Protein AF-A0A351MDE4-F1 (afdb_monomer_lite)

Structure (mmCIF, N/CA/C/O backbone):
data_AF-A0A351MDE4-F1
#
_entry.id   AF-A0A351MDE4-F1
#
loop_
_atom_site.group_PDB
_atom_site.id
_atom_site.type_symbol
_atom_site.label_atom_id
_atom_site.label_alt_id
_atom_site.label_comp_id
_atom_site.label_asym_id
_atom_site.label_entity_id
_atom_site.label_seq_id
_atom_site.pdbx_PDB_ins_code
_atom_site.Cartn_x
_atom_site.Cartn_y
_atom_site.Cartn_z
_atom_site.occupancy
_atom_site.B_iso_or_equiv
_atom_site.auth_seq_id
_atom_site.auth_comp_id
_atom_site.auth_asym_id
_atom_site.auth_atom_id
_atom_site.pdbx_PDB_model_num
ATOM 1 N N . MET A 1 1 ? -1.959 10.479 -7.495 1.00 52.12 1 MET A N 1
ATOM 2 C CA . MET A 1 1 ? -1.881 9.704 -8.764 1.00 52.12 1 MET A CA 1
ATOM 3 C C . MET A 1 1 ? -1.971 8.234 -8.405 1.00 52.12 1 MET A C 1
ATOM 5 O O . MET A 1 1 ? -1.334 7.830 -7.441 1.00 52.12 1 MET A O 1
ATOM 9 N N . ASN A 1 2 ? -2.759 7.448 -9.139 1.00 72.06 2 ASN A N 1
ATOM 10 C CA . ASN A 1 2 ? -2.973 6.045 -8.783 1.00 72.06 2 ASN A CA 1
ATOM 11 C C . ASN A 1 2 ? -1.730 5.208 -9.089 1.00 72.06 2 ASN A C 1
ATOM 13 O O . ASN A 1 2 ? -1.127 5.341 -10.157 1.00 72.06 2 ASN A O 1
ATOM 17 N N . LEU A 1 3 ? -1.358 4.344 -8.146 1.00 87.38 3 LEU A N 1
ATOM 18 C CA . LEU A 1 3 ? -0.295 3.369 -8.351 1.00 87.38 3 LEU A CA 1
ATOM 19 C C . LEU A 1 3 ? -0.673 2.424 -9.495 1.00 87.38 3 LEU A C 1
ATOM 21 O O . LEU A 1 3 ? -1.830 2.052 -9.661 1.00 87.38 3 LEU A O 1
ATOM 25 N N . SER A 1 4 ? 0.314 2.031 -10.299 1.00 89.56 4 SER A N 1
ATOM 26 C CA . SER A 1 4 ? 0.080 1.077 -11.384 1.00 89.56 4 SER A CA 1
ATOM 27 C C . SER A 1 4 ? -0.356 -0.292 -10.833 1.00 89.56 4 SER A C 1
ATOM 29 O O . SER A 1 4 ? 0.248 -0.760 -9.862 1.00 89.56 4 SER A O 1
ATOM 31 N N . PRO A 1 5 ? -1.292 -1.005 -11.496 1.00 91.31 5 PRO A N 1
ATOM 32 C CA . PRO A 1 5 ? -1.619 -2.394 -11.171 1.00 91.31 5 PRO A CA 1
ATOM 33 C C . PRO A 1 5 ? -0.411 -3.344 -11.169 1.00 91.31 5 PRO A C 1
ATOM 35 O O . PRO A 1 5 ? -0.471 -4.390 -10.529 1.00 91.31 5 PRO A O 1
ATOM 38 N N . CYS A 1 6 ? 0.708 -2.980 -11.813 1.00 91.50 6 CYS A N 1
ATOM 39 C CA . CYS A 1 6 ? 1.954 -3.756 -11.775 1.00 91.50 6 CYS A CA 1
ATOM 40 C C . CYS A 1 6 ? 2.483 -3.999 -10.350 1.00 91.50 6 CYS A C 1
ATOM 42 O O . CYS A 1 6 ? 3.202 -4.973 -10.132 1.00 91.50 6 CYS A O 1
ATOM 44 N N . TRP A 1 7 ? 2.124 -3.151 -9.376 1.00 92.56 7 TRP A N 1
ATOM 45 C CA . TRP A 1 7 ? 2.454 -3.376 -7.966 1.00 92.56 7 TRP A CA 1
ATOM 46 C C . TRP A 1 7 ? 1.914 -4.708 -7.439 1.00 92.56 7 TRP A C 1
ATOM 48 O O . TRP A 1 7 ? 2.586 -5.340 -6.630 1.00 92.56 7 TRP A O 1
ATOM 58 N N . VAL A 1 8 ? 0.767 -5.179 -7.941 1.00 94.12 8 VAL A N 1
ATOM 59 C CA . VAL A 1 8 ? 0.189 -6.471 -7.544 1.00 94.12 8 VAL A CA 1
ATOM 60 C C . VAL A 1 8 ? 1.162 -7.607 -7.846 1.00 94.12 8 VAL A C 1
ATOM 62 O O . VAL A 1 8 ? 1.502 -8.375 -6.954 1.00 94.12 8 VAL A O 1
ATOM 65 N N . SER A 1 9 ? 1.687 -7.675 -9.073 1.00 93.31 9 SER A N 1
ATOM 66 C CA . SER A 1 9 ? 2.634 -8.725 -9.463 1.00 93.31 9 SER A CA 1
ATOM 67 C C . SER A 1 9 ? 3.931 -8.676 -8.655 1.00 93.31 9 SER A C 1
ATOM 69 O O . SER A 1 9 ? 4.473 -9.722 -8.310 1.00 93.31 9 SER A O 1
ATOM 71 N N . VAL A 1 10 ? 4.418 -7.475 -8.326 1.00 93.19 10 VAL A N 1
ATOM 72 C CA . VAL A 1 10 ? 5.623 -7.300 -7.502 1.00 93.19 10 VAL A CA 1
ATOM 73 C C . VAL A 1 10 ? 5.405 -7.797 -6.073 1.00 93.19 10 VAL A C 1
ATOM 75 O O . VAL A 1 10 ? 6.238 -8.536 -5.554 1.00 93.19 10 VAL A O 1
ATOM 78 N N . LEU A 1 11 ? 4.285 -7.427 -5.449 1.00 94.06 11 LEU A N 1
ATOM 79 C CA . LEU A 1 11 ? 3.962 -7.833 -4.080 1.00 94.06 11 LEU A CA 1
ATOM 80 C C . LEU A 1 11 ? 3.684 -9.338 -3.991 1.00 94.06 11 LEU A C 1
ATOM 82 O O . LEU A 1 11 ? 4.270 -10.016 -3.147 1.00 94.06 11 LEU A O 1
ATOM 86 N N . MET A 1 12 ? 2.901 -9.884 -4.925 1.00 94.62 12 MET A N 1
ATOM 87 C CA . MET A 1 12 ? 2.643 -11.325 -5.000 1.00 94.62 12 MET A CA 1
ATOM 88 C C . MET A 1 12 ? 3.930 -12.123 -5.228 1.00 94.62 12 MET A C 1
ATOM 90 O O . MET A 1 12 ? 4.138 -13.149 -4.584 1.00 94.62 12 MET A O 1
ATOM 94 N N . GLY A 1 13 ? 4.833 -11.635 -6.087 1.00 94.06 13 GLY A N 1
ATOM 95 C CA . GLY A 1 13 ? 6.152 -12.241 -6.291 1.00 94.06 13 GLY A CA 1
ATOM 96 C C . GLY A 1 13 ? 7.032 -12.243 -5.034 1.00 94.06 13 GLY A C 1
ATOM 97 O O . GLY A 1 13 ? 7.915 -13.087 -4.910 1.00 94.06 13 GLY A O 1
ATOM 98 N N . ALA A 1 14 ? 6.767 -11.344 -4.082 1.00 92.69 14 ALA A N 1
ATOM 99 C CA . ALA A 1 14 ? 7.427 -11.283 -2.779 1.00 92.69 14 ALA A CA 1
ATOM 100 C C . ALA A 1 14 ? 6.709 -12.090 -1.676 1.00 92.69 14 ALA A C 1
ATOM 102 O O . ALA A 1 14 ? 7.147 -12.051 -0.521 1.00 92.69 14 ALA A O 1
ATOM 103 N N . GLY A 1 15 ? 5.635 -12.812 -2.021 1.00 94.69 15 GLY A N 1
ATOM 104 C CA . GLY A 1 15 ? 4.819 -13.603 -1.096 1.00 94.69 15 GLY A CA 1
ATOM 105 C C . GLY A 1 15 ? 3.768 -12.799 -0.324 1.00 94.69 15 GLY A C 1
ATOM 106 O O . GLY A 1 15 ? 3.242 -13.301 0.663 1.00 94.69 15 GLY A O 1
ATOM 107 N N . ILE A 1 16 ? 3.477 -11.565 -0.742 1.00 94.06 16 ILE A N 1
ATOM 108 C CA . ILE A 1 16 ? 2.481 -10.689 -0.113 1.00 94.06 16 ILE A CA 1
ATOM 109 C C . ILE A 1 16 ? 1.199 -10.732 -0.947 1.00 94.06 16 ILE A C 1
ATOM 111 O O . ILE A 1 16 ? 1.220 -10.425 -2.141 1.00 94.06 16 ILE A O 1
ATOM 115 N N . GLU A 1 17 ? 0.077 -11.096 -0.326 1.00 95.12 17 GLU A N 1
ATOM 116 C CA . GLU A 1 17 ? -1.231 -11.012 -0.977 1.00 95.12 17 GLU A CA 1
ATOM 117 C C . GLU A 1 17 ? -1.561 -9.549 -1.297 1.00 95.12 17 GLU A C 1
ATOM 119 O O . GLU A 1 17 ? -1.455 -8.670 -0.442 1.00 95.12 17 GLU A O 1
ATOM 124 N N . ALA A 1 18 ? -1.941 -9.276 -2.545 1.00 95.38 18 ALA A N 1
ATOM 125 C CA . ALA A 1 18 ? -2.220 -7.924 -2.996 1.00 95.38 18 ALA A CA 1
ATOM 126 C C . ALA A 1 18 ? -3.300 -7.903 -4.076 1.00 95.38 18 ALA A C 1
ATOM 128 O O . ALA A 1 18 ? -3.365 -8.774 -4.942 1.00 95.38 18 ALA A O 1
ATOM 129 N N . ALA A 1 19 ? -4.096 -6.838 -4.065 1.00 95.56 19 ALA A N 1
ATOM 130 C CA . ALA A 1 19 ? -5.054 -6.520 -5.109 1.00 95.56 19 ALA A CA 1
ATOM 131 C C . ALA A 1 19 ? -5.036 -5.012 -5.386 1.00 95.56 19 ALA A C 1
ATOM 133 O O . ALA A 1 19 ? -4.779 -4.199 -4.499 1.00 95.56 19 ALA A O 1
ATOM 134 N N . HIS A 1 20 ? -5.295 -4.630 -6.636 1.00 95.25 20 HIS A N 1
ATOM 135 C CA . HIS A 1 20 ? -5.414 -3.226 -7.015 1.00 95.25 20 HIS A CA 1
ATOM 136 C C . HIS A 1 20 ? -6.872 -2.783 -6.866 1.00 95.25 20 HIS A C 1
ATOM 138 O O . HIS A 1 20 ? -7.774 -3.508 -7.278 1.00 95.25 20 HIS A O 1
ATOM 144 N N . TRP A 1 21 ? -7.130 -1.576 -6.352 1.00 94.88 21 TRP A N 1
ATOM 145 C CA . TRP A 1 21 ? -8.501 -1.125 -6.063 1.00 94.88 21 TRP A CA 1
ATOM 146 C C . TRP A 1 21 ? -9.468 -1.265 -7.249 1.00 94.88 21 TRP A C 1
ATOM 148 O O . TRP A 1 21 ? -10.626 -1.637 -7.074 1.00 94.88 21 TRP A O 1
ATOM 158 N N . SER A 1 22 ? -8.985 -1.053 -8.477 1.00 92.31 22 SER A N 1
ATOM 159 C CA . SER A 1 22 ? -9.807 -1.191 -9.687 1.00 92.31 22 SER A CA 1
ATOM 160 C C . SER A 1 22 ? -10.405 -2.587 -9.910 1.00 92.31 22 SER A C 1
ATOM 162 O O . SER A 1 22 ? -11.241 -2.722 -10.799 1.00 92.31 22 SER A O 1
ATOM 164 N N . THR A 1 23 ? -9.935 -3.621 -9.204 1.00 94.00 23 THR A N 1
ATOM 165 C CA . THR A 1 23 ? -10.491 -4.984 -9.252 1.00 94.00 23 THR A CA 1
ATOM 166 C C . THR A 1 23 ? -11.399 -5.300 -8.064 1.00 94.00 23 THR A C 1
ATOM 168 O O . THR A 1 23 ? -12.056 -6.334 -8.078 1.00 94.00 23 THR A O 1
ATOM 171 N N . LEU A 1 24 ? -11.424 -4.441 -7.042 1.00 94.38 24 LEU A N 1
ATOM 172 C CA . LEU A 1 24 ? -12.169 -4.639 -5.795 1.00 94.38 24 LEU A CA 1
ATOM 173 C C . LEU A 1 24 ? -13.421 -3.758 -5.721 1.00 94.38 24 LEU A C 1
ATOM 175 O O . LEU A 1 24 ? -14.427 -4.166 -5.149 1.00 94.38 24 LEU A O 1
ATOM 179 N N . GLY A 1 25 ? -13.368 -2.556 -6.299 1.00 92.25 25 GLY A N 1
ATOM 180 C CA . GLY A 1 25 ? -14.429 -1.567 -6.159 1.00 92.25 25 GLY A CA 1
ATOM 181 C C . GLY A 1 25 ? -14.509 -0.560 -7.302 1.00 92.25 25 GLY A C 1
ATOM 182 O O . GLY A 1 25 ? -13.846 -0.668 -8.338 1.00 92.25 25 GLY A O 1
ATOM 183 N N . ALA A 1 26 ? -15.373 0.436 -7.114 1.00 92.81 26 ALA A N 1
ATOM 184 C CA . ALA A 1 26 ? -15.622 1.467 -8.108 1.00 92.81 26 A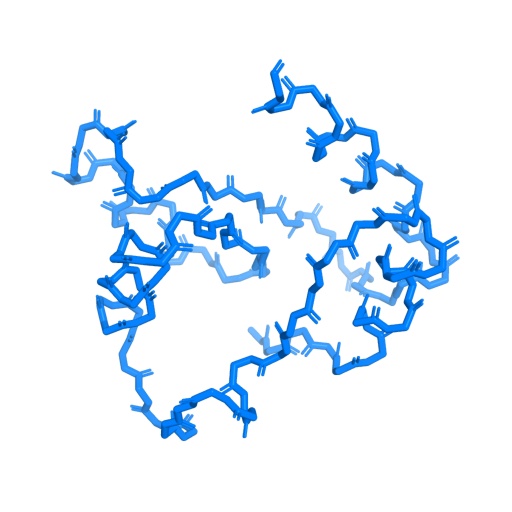LA A CA 1
ATOM 185 C C . ALA A 1 26 ? -14.385 2.358 -8.311 1.00 92.81 26 ALA A C 1
ATOM 187 O O . ALA A 1 26 ? -13.723 2.764 -7.357 1.00 92.81 26 ALA A O 1
ATOM 188 N N . ARG A 1 27 ? -14.085 2.717 -9.566 1.00 88.50 27 ARG A N 1
ATOM 189 C CA . ARG A 1 27 ? -12.924 3.566 -9.911 1.00 88.50 27 ARG A CA 1
ATOM 190 C C . ARG A 1 27 ? -12.982 4.970 -9.302 1.00 88.50 27 ARG A C 1
ATOM 192 O O . ARG A 1 27 ? -11.950 5.620 -9.210 1.00 88.50 27 ARG A O 1
ATOM 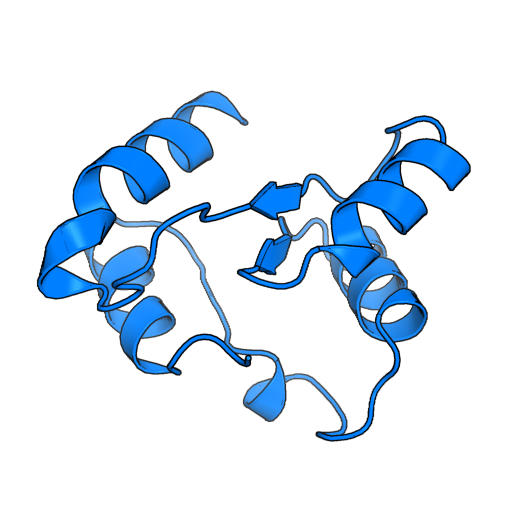199 N N . ASN A 1 28 ? -14.180 5.428 -8.957 1.00 89.75 28 ASN A N 1
ATOM 200 C CA . ASN A 1 28 ? -14.467 6.721 -8.345 1.00 89.75 28 ASN A CA 1
ATOM 201 C C . ASN A 1 28 ? -14.758 6.612 -6.841 1.00 89.75 28 ASN A C 1
ATOM 203 O O . ASN A 1 28 ? -15.345 7.539 -6.288 1.00 89.75 28 ASN A O 1
ATOM 207 N N . ALA A 1 29 ? -14.412 5.488 -6.205 1.00 90.69 29 ALA A N 1
ATOM 208 C CA . ALA A 1 29 ? -14.523 5.372 -4.761 1.00 90.69 29 ALA A CA 1
ATOM 209 C C . ALA A 1 29 ? -13.679 6.455 -4.084 1.00 90.69 29 ALA A C 1
ATOM 211 O O . ALA A 1 29 ? -12.555 6.744 -4.496 1.00 90.69 29 ALA A O 1
ATOM 212 N N . THR A 1 30 ? -14.246 7.038 -3.043 1.00 90.00 30 THR A N 1
ATOM 213 C CA . THR A 1 30 ? -13.577 7.970 -2.149 1.00 90.00 30 THR A CA 1
ATOM 214 C C . THR A 1 30 ? -12.526 7.248 -1.312 1.00 90.00 30 THR A C 1
ATOM 216 O O . THR A 1 30 ? -12.642 6.054 -1.020 1.00 90.00 30 THR A O 1
ATOM 219 N N . ASP A 1 31 ? -11.538 7.994 -0.830 1.00 88.06 31 ASP A N 1
ATOM 220 C CA . ASP A 1 31 ? -10.531 7.466 0.090 1.00 88.06 31 ASP A CA 1
ATOM 221 C C . ASP A 1 31 ? -11.170 6.818 1.329 1.00 88.06 31 ASP A C 1
ATOM 223 O O . ASP A 1 31 ? -10.723 5.774 1.795 1.00 88.06 31 ASP A O 1
ATOM 227 N N . GLY A 1 32 ? -12.277 7.380 1.831 1.00 88.12 32 GLY A N 1
ATOM 228 C CA . GLY A 1 32 ? -13.030 6.818 2.955 1.00 88.12 32 GLY A CA 1
ATOM 229 C C . GLY A 1 32 ? -13.660 5.451 2.658 1.00 88.12 32 GLY A C 1
ATOM 230 O O . GLY A 1 32 ? -13.680 4.579 3.532 1.00 88.12 32 GLY A O 1
ATOM 231 N N . GLU A 1 33 ? -14.137 5.225 1.433 1.00 91.44 33 GLU A N 1
ATOM 232 C CA . GLU A 1 33 ? -14.659 3.923 0.999 1.00 91.44 33 GLU A CA 1
ATOM 233 C C . GLU A 1 33 ? -13.538 2.888 0.887 1.00 91.44 33 GLU A C 1
ATOM 235 O O . GLU A 1 33 ? -13.693 1.766 1.373 1.00 91.44 33 GLU A O 1
ATOM 240 N N . ILE A 1 34 ? -12.385 3.280 0.335 1.00 92.19 34 ILE A N 1
ATOM 241 C CA . ILE A 1 34 ? -11.189 2.429 0.256 1.00 92.19 34 ILE A CA 1
ATOM 242 C C . ILE A 1 34 ? -10.719 2.044 1.662 1.00 92.19 34 ILE A C 1
ATOM 244 O O . ILE A 1 34 ? -10.496 0.866 1.940 1.00 92.19 34 ILE A O 1
ATOM 248 N N . MET A 1 35 ? -10.633 3.012 2.578 1.00 89.81 35 MET A N 1
ATOM 249 C CA . MET A 1 35 ? -10.241 2.782 3.973 1.00 89.81 35 MET A CA 1
ATOM 250 C C . MET A 1 35 ? -11.239 1.882 4.709 1.00 89.81 35 MET A C 1
ATOM 252 O O . MET A 1 35 ? -10.840 0.998 5.469 1.00 89.81 35 MET A O 1
ATOM 256 N N . THR A 1 36 ? -12.540 2.066 4.467 1.00 91.19 36 THR A N 1
ATOM 257 C CA . THR A 1 36 ? -13.591 1.221 5.052 1.00 91.19 36 THR A CA 1
ATOM 258 C C . THR A 1 36 ? -13.487 -0.216 4.556 1.00 91.19 36 THR A C 1
ATOM 260 O O . THR A 1 36 ? -13.545 -1.138 5.371 1.00 91.19 36 THR A O 1
ATOM 263 N N . PHE A 1 37 ? -13.293 -0.411 3.249 1.00 93.56 37 PHE A N 1
ATOM 264 C CA . PHE A 1 37 ? -13.085 -1.731 2.665 1.00 93.56 37 PHE A CA 1
ATOM 265 C C . PHE A 1 37 ? -11.825 -2.391 3.227 1.00 93.56 37 PHE A C 1
ATOM 267 O O . PHE A 1 37 ? -11.885 -3.530 3.684 1.00 93.56 37 PHE A O 1
ATOM 274 N N . ALA A 1 38 ? -10.699 -1.675 3.235 1.00 93.19 38 ALA A N 1
ATOM 275 C CA . ALA A 1 38 ? -9.435 -2.215 3.714 1.00 93.19 38 ALA A CA 1
ATOM 276 C C . ALA A 1 38 ? -9.526 -2.629 5.186 1.00 93.19 38 ALA A C 1
ATOM 278 O O . ALA A 1 38 ? -9.121 -3.729 5.533 1.00 93.19 38 ALA A O 1
ATOM 279 N N . ARG A 1 39 ? -10.169 -1.821 6.037 1.00 91.50 39 ARG A N 1
ATOM 280 C CA . ARG A 1 39 ? -10.424 -2.183 7.438 1.00 91.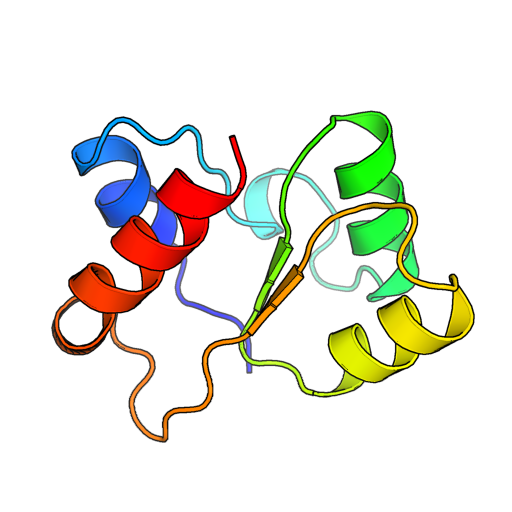50 39 ARG A CA 1
ATOM 281 C C . ARG A 1 39 ? -11.297 -3.427 7.585 1.00 91.50 39 ARG A C 1
ATOM 283 O O . ARG A 1 39 ? -11.010 -4.263 8.431 1.00 91.50 39 ARG A O 1
ATOM 290 N N . ALA A 1 40 ? -12.379 -3.531 6.815 1.00 93.25 40 ALA A N 1
ATOM 291 C CA . ALA A 1 40 ? -13.312 -4.654 6.915 1.00 93.25 40 ALA A CA 1
ATOM 292 C C . ALA A 1 40 ? -12.699 -5.992 6.470 1.00 93.25 40 ALA A C 1
ATOM 294 O O . ALA A 1 40 ? -13.179 -7.040 6.887 1.00 93.25 40 ALA A O 1
ATOM 295 N N . ASN A 1 41 ? -11.657 -5.942 5.637 1.00 94.31 41 ASN A N 1
ATOM 296 C CA . ASN A 1 41 ? -10.979 -7.107 5.068 1.00 94.31 41 ASN A CA 1
ATOM 297 C C . ASN A 1 41 ? -9.523 -7.237 5.551 1.00 94.31 41 ASN A C 1
ATOM 299 O O . ASN A 1 41 ? -8.751 -7.972 4.949 1.00 94.31 41 ASN A O 1
ATOM 303 N N . GLU A 1 42 ? -9.140 -6.496 6.596 1.00 91.31 42 GLU A N 1
ATOM 304 C CA . GLU A 1 42 ? -7.803 -6.543 7.208 1.00 91.31 42 GLU A CA 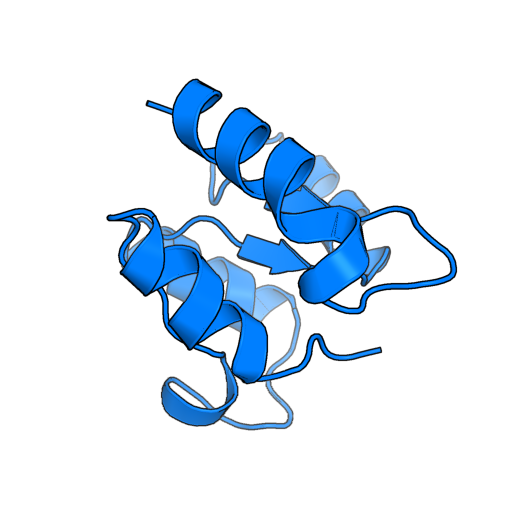1
ATOM 305 C C . GLU A 1 42 ? -6.639 -6.250 6.233 1.00 91.31 42 GLU A C 1
ATOM 307 O O . GLU A 1 42 ? -5.510 -6.697 6.425 1.00 91.31 42 GLU A O 1
ATOM 312 N N . TYR A 1 43 ? -6.889 -5.440 5.200 1.00 93.25 43 TYR A N 1
ATOM 313 C CA . TYR A 1 43 ? -5.864 -4.993 4.257 1.00 93.25 43 TYR A CA 1
ATOM 314 C C . TYR A 1 43 ? -5.076 -3.782 4.768 1.00 93.25 43 TYR A C 1
ATOM 316 O O . TYR A 1 43 ? -5.593 -2.894 5.451 1.00 93.25 43 TYR A O 1
ATOM 324 N N . VAL A 1 44 ? -3.825 -3.700 4.313 1.00 92.00 44 VAL A N 1
ATOM 325 C CA . VAL A 1 44 ? -2.993 -2.492 4.348 1.00 92.00 44 VAL A CA 1
ATOM 326 C C . VAL A 1 44 ? -3.203 -1.700 3.057 1.00 92.00 44 VAL A C 1
ATOM 328 O O . VAL A 1 44 ? -3.201 -2.267 1.965 1.00 92.00 44 VAL A O 1
ATOM 331 N N . VAL A 1 45 ? -3.346 -0.379 3.157 1.00 92.62 45 VAL A N 1
ATOM 332 C CA . VAL A 1 45 ? -3.458 0.499 1.985 1.00 92.62 45 VAL A CA 1
ATOM 333 C C . VAL A 1 45 ? -2.073 0.987 1.563 1.00 92.62 45 VAL A C 1
ATOM 335 O O . VAL A 1 45 ? -1.434 1.753 2.280 1.00 92.62 45 VAL A O 1
ATOM 338 N N . LEU A 1 46 ? -1.619 0.586 0.375 1.00 92.00 46 LEU A N 1
ATOM 339 C CA . LEU A 1 46 ? -0.436 1.153 -0.278 1.00 92.00 46 LEU A CA 1
ATOM 340 C C . LEU A 1 46 ? -0.861 2.306 -1.199 1.00 92.00 46 LEU A C 1
ATOM 342 O O . LEU A 1 46 ? -1.664 2.101 -2.107 1.00 92.00 46 LEU A O 1
ATOM 346 N N . THR A 1 47 ? -0.319 3.508 -0.995 1.00 90.88 47 THR A N 1
ATOM 347 C CA . THR A 1 47 ? -0.727 4.700 -1.757 1.00 90.88 47 THR A CA 1
ATOM 348 C C . THR A 1 47 ? 0.426 5.667 -2.040 1.00 90.88 47 THR A C 1
ATOM 350 O O . THR A 1 47 ? 1.453 5.669 -1.364 1.00 90.88 47 THR A O 1
ATOM 353 N N . HIS A 1 48 ? 0.254 6.502 -3.066 1.00 88.19 48 HIS A N 1
ATOM 354 C CA . HIS A 1 48 ? 1.070 7.701 -3.320 1.00 88.19 48 HIS A CA 1
ATOM 355 C C . HIS A 1 48 ? 0.308 8.992 -2.979 1.00 88.19 48 HIS A C 1
ATOM 357 O O . HIS A 1 48 ? 0.881 10.077 -2.983 1.00 88.19 48 HIS A O 1
ATOM 363 N N . ASP A 1 49 ? -0.986 8.880 -2.679 1.00 86.06 49 ASP A N 1
ATOM 364 C CA . ASP A 1 49 ? -1.833 10.017 -2.354 1.00 86.06 49 ASP A CA 1
ATOM 365 C C . ASP A 1 49 ? -1.549 10.543 -0.938 1.00 86.06 49 ASP A C 1
ATOM 367 O O . ASP A 1 49 ? -1.330 9.772 0.006 1.00 86.06 49 ASP A O 1
ATOM 371 N N . LEU A 1 50 ? -1.520 11.868 -0.793 1.00 83.25 50 LEU A N 1
ATOM 372 C CA . LEU A 1 50 ? -1.277 12.538 0.481 1.00 83.25 50 LEU A CA 1
ATOM 373 C C . LEU A 1 50 ? -2.523 12.547 1.371 1.00 83.25 50 LEU A C 1
ATOM 375 O O . LEU A 1 50 ? -2.381 12.534 2.599 1.00 83.25 50 LEU A O 1
ATOM 379 N N . ASP A 1 51 ? -3.715 12.469 0.785 1.00 82.38 51 ASP A N 1
ATOM 380 C CA . ASP A 1 51 ? -4.976 12.641 1.508 1.00 82.38 51 ASP A CA 1
ATOM 381 C C . ASP A 1 51 ? -5.280 11.465 2.458 1.00 82.38 51 ASP A C 1
ATOM 383 O O . ASP A 1 51 ? -5.815 11.653 3.554 1.00 82.38 51 ASP A O 1
ATOM 387 N N . PHE A 1 52 ? -4.777 10.263 2.156 1.00 78.44 52 PHE A N 1
ATOM 388 C CA . PHE A 1 52 ? -4.895 9.089 3.034 1.00 78.44 52 PHE A CA 1
ATOM 389 C C . PHE A 1 52 ? -4.194 9.259 4.388 1.00 78.44 52 PHE A C 1
ATOM 391 O O . PHE A 1 52 ? -4.652 8.720 5.398 1.00 78.44 52 PHE A O 1
ATOM 398 N N . SER A 1 53 ? -3.096 10.018 4.437 1.00 70.25 53 SER A N 1
ATOM 399 C CA . SER A 1 53 ? -2.377 10.267 5.694 1.00 70.25 53 SER A CA 1
ATOM 400 C C . SER A 1 53 ? -3.170 11.185 6.633 1.00 70.25 53 SER A C 1
ATOM 402 O O . SER A 1 53 ? -3.184 10.971 7.848 1.00 70.25 53 SER A O 1
ATOM 404 N N . ALA A 1 54 ? -3.910 12.145 6.068 1.00 72.81 54 ALA A N 1
ATOM 405 C CA . ALA A 1 54 ? -4.823 13.005 6.813 1.00 72.81 54 ALA A CA 1
ATOM 406 C C . ALA A 1 54 ? -6.027 12.212 7.344 1.00 72.81 54 ALA A C 1
ATOM 408 O O . ALA A 1 54 ? -6.431 12.391 8.496 1.00 72.81 54 ALA A O 1
ATOM 409 N N . ILE A 1 55 ? -6.550 11.278 6.544 1.00 71.12 55 ILE A N 1
ATOM 410 C CA . ILE A 1 55 ? -7.636 10.383 6.962 1.00 71.12 55 ILE A CA 1
ATOM 411 C C . ILE A 1 55 ? -7.179 9.488 8.116 1.00 71.12 55 ILE A C 1
ATOM 413 O O . ILE A 1 55 ? -7.879 9.380 9.123 1.00 71.12 55 ILE A O 1
ATOM 417 N N . LEU A 1 56 ? -5.978 8.908 8.037 1.00 74.25 56 LEU A N 1
ATOM 418 C CA . LEU A 1 56 ? -5.444 8.081 9.119 1.00 74.25 56 LEU A CA 1
ATOM 419 C C . LEU A 1 56 ? -5.314 8.872 10.434 1.00 74.25 56 LEU A C 1
ATOM 421 O O . LEU A 1 56 ? -5.729 8.384 11.489 1.00 74.25 56 LEU A O 1
ATOM 425 N N . ALA A 1 57 ? -4.809 10.108 10.365 1.00 74.88 57 ALA A N 1
ATOM 426 C CA . ALA A 1 57 ? -4.689 10.996 11.521 1.00 74.88 57 ALA A CA 1
ATOM 427 C C . ALA A 1 57 ? -6.056 11.312 12.155 1.00 74.88 57 ALA A C 1
ATOM 429 O O . ALA A 1 57 ? -6.186 11.289 13.380 1.00 74.88 57 ALA A O 1
ATOM 430 N N . ALA A 1 58 ? -7.093 11.516 11.335 1.00 70.56 58 ALA A N 1
ATOM 431 C CA . ALA A 1 58 ? -8.462 11.716 11.810 1.00 70.56 58 ALA A CA 1
ATOM 432 C C . ALA A 1 58 ? -9.044 10.466 12.500 1.00 70.56 58 ALA A C 1
ATOM 434 O O . ALA A 1 58 ? -9.817 10.587 13.448 1.00 70.56 58 ALA A O 1
ATOM 435 N N . THR A 1 59 ? -8.642 9.261 12.077 1.00 69.88 59 THR A N 1
ATOM 436 C CA . THR A 1 59 ? -9.062 7.989 12.704 1.00 69.88 59 THR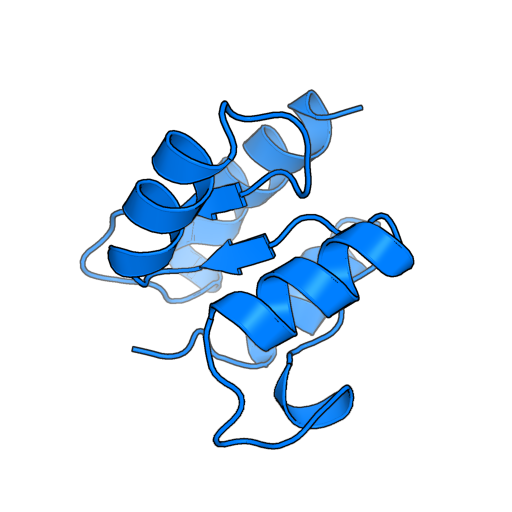 A CA 1
ATOM 437 C C . THR A 1 59 ? -8.245 7.581 13.938 1.00 69.88 59 THR A C 1
ATOM 439 O O . THR A 1 59 ? -8.457 6.495 14.482 1.00 69.88 59 THR A O 1
ATOM 442 N N . GLN A 1 60 ? -7.304 8.423 14.388 1.00 72.69 60 GLN A N 1
ATOM 443 C CA . GLN A 1 60 ? -6.352 8.116 15.466 1.00 72.69 60 GLN A CA 1
ATOM 444 C C . GLN A 1 60 ? -5.535 6.829 15.222 1.00 72.69 60 GLN A C 1
ATOM 446 O O . GLN A 1 60 ? -5.141 6.151 16.168 1.00 72.69 60 GLN A O 1
ATOM 451 N N . GLY A 1 61 ? -5.285 6.475 13.955 1.00 65.06 61 GLY A N 1
ATOM 452 C CA . GLY A 1 61 ? -4.346 5.409 13.589 1.00 65.06 61 GLY A CA 1
ATOM 453 C C . GLY A 1 61 ? -4.757 3.981 13.962 1.00 65.06 61 GLY A C 1
ATOM 454 O O . GLY A 1 61 ? -3.886 3.126 14.078 1.00 65.06 61 GLY A O 1
ATOM 455 N N . ARG A 1 62 ? -6.049 3.694 14.179 1.00 74.50 62 ARG A N 1
ATOM 456 C CA . ARG A 1 62 ? -6.482 2.356 14.636 1.00 74.50 62 ARG A CA 1
ATOM 457 C C . ARG A 1 62 ? -6.506 1.301 13.527 1.00 74.50 62 ARG A C 1
ATOM 459 O O . ARG A 1 62 ? -6.136 0.164 13.786 1.00 74.50 62 ARG A O 1
ATOM 466 N N . SER A 1 63 ? -7.020 1.635 12.344 1.00 82.25 63 SER A N 1
ATOM 467 C CA . SER A 1 63 ? -7.038 0.777 11.144 1.00 82.25 63 SER A CA 1
ATOM 468 C C . SER A 1 63 ? -7.733 1.491 9.973 1.00 82.25 63 SER A C 1
ATOM 470 O O . SER A 1 63 ? -8.581 2.357 10.217 1.00 82.25 63 SER A O 1
ATOM 472 N N . PRO A 1 64 ? -7.449 1.107 8.714 1.00 88.38 64 PRO A N 1
ATOM 473 C CA . PRO A 1 64 ? -6.391 0.183 8.282 1.00 88.38 64 PRO A CA 1
ATOM 474 C C . PRO A 1 64 ? -5.002 0.825 8.395 1.00 88.38 64 PRO A C 1
ATOM 476 O O . PRO A 1 64 ? -4.887 2.043 8.494 1.00 88.38 64 PRO A O 1
ATOM 479 N N . SER A 1 65 ? -3.942 0.021 8.356 1.00 89.06 65 SER A N 1
ATOM 480 C CA . SER A 1 65 ? -2.584 0.547 8.191 1.00 89.06 65 SER A CA 1
ATOM 481 C C . SER A 1 65 ? -2.405 1.145 6.792 1.00 89.06 65 SER A C 1
ATOM 483 O O . SER A 1 65 ? -2.969 0.641 5.820 1.00 89.06 65 SER A O 1
ATOM 485 N N . VAL A 1 66 ? -1.598 2.203 6.676 1.00 89.38 66 VAL A N 1
ATOM 486 C CA . VAL A 1 66 ? -1.289 2.863 5.397 1.00 89.38 66 VAL A CA 1
ATOM 487 C C . VAL A 1 66 ? 0.224 2.899 5.190 1.00 89.38 66 VAL A C 1
ATOM 489 O O . VAL A 1 66 ? 0.960 3.363 6.058 1.00 89.38 66 VAL A O 1
ATOM 492 N N . VAL A 1 67 ? 0.679 2.457 4.017 1.00 89.56 67 VAL A N 1
ATOM 493 C CA . VAL A 1 67 ? 2.051 2.640 3.528 1.00 89.56 67 VAL A CA 1
ATOM 494 C C . VAL A 1 67 ? 2.024 3.691 2.426 1.00 89.56 67 VAL A C 1
ATOM 496 O O . VAL A 1 67 ? 1.382 3.511 1.391 1.00 89.56 67 VAL A O 1
ATOM 499 N N . GLN A 1 68 ? 2.734 4.796 2.644 1.00 89.44 68 GLN A N 1
ATOM 500 C CA . GLN A 1 68 ? 2.816 5.888 1.682 1.00 89.44 68 GLN A CA 1
ATOM 501 C C . GLN A 1 68 ? 4.173 5.895 0.979 1.00 89.44 68 GLN A C 1
ATOM 503 O O . GLN A 1 68 ? 5.218 6.035 1.613 1.00 89.44 68 GLN A O 1
ATOM 508 N N . ILE A 1 69 ? 4.157 5.807 -0.349 1.00 88.81 69 ILE A N 1
ATOM 509 C CA . ILE A 1 69 ? 5.350 6.008 -1.170 1.00 88.81 69 ILE A CA 1
ATOM 510 C C . ILE A 1 69 ? 5.534 7.515 -1.360 1.00 88.81 69 ILE A C 1
ATOM 512 O O . ILE A 1 69 ? 4.695 8.165 -1.973 1.00 88.81 69 ILE A O 1
ATOM 516 N N . ARG A 1 70 ? 6.639 8.082 -0.864 1.00 86.62 70 ARG A N 1
ATOM 517 C CA . ARG A 1 70 ? 7.006 9.493 -1.089 1.00 86.62 70 ARG A CA 1
ATOM 518 C C . ARG A 1 70 ? 8.215 9.559 -2.015 1.00 86.62 70 ARG A C 1
ATOM 520 O O . ARG A 1 70 ? 9.350 9.666 -1.568 1.00 86.62 70 ARG A O 1
ATOM 527 N N . SER A 1 71 ? 7.954 9.426 -3.310 1.00 83.12 71 SER A N 1
ATOM 528 C CA . SER A 1 71 ? 8.971 9.455 -4.363 1.00 83.12 71 SER A CA 1
ATOM 529 C C . SER A 1 71 ? 8.406 10.115 -5.618 1.00 83.12 71 SER A C 1
ATOM 531 O O . SER A 1 71 ? 7.210 9.992 -5.895 1.00 83.12 71 SER A O 1
ATOM 533 N N . GLU A 1 72 ? 9.259 10.801 -6.379 1.00 80.94 72 GLU A N 1
ATOM 534 C CA . GLU A 1 72 ? 8.908 11.330 -7.705 1.00 80.94 72 GLU A CA 1
ATOM 535 C C . GLU A 1 72 ? 8.709 10.201 -8.723 1.00 80.94 72 GLU A C 1
ATOM 537 O O . GLU A 1 72 ? 7.884 10.298 -9.629 1.00 80.94 72 GLU A O 1
ATOM 542 N N . ASN A 1 73 ? 9.437 9.096 -8.549 1.00 81.19 73 ASN A N 1
ATOM 543 C CA . ASN A 1 73 ? 9.312 7.909 -9.375 1.00 81.19 73 ASN A CA 1
ATOM 544 C C . ASN A 1 73 ? 8.616 6.821 -8.562 1.00 81.19 73 ASN A C 1
ATOM 546 O O . ASN A 1 73 ? 9.202 6.305 -7.622 1.00 81.19 73 ASN A O 1
ATOM 550 N N . VAL A 1 74 ? 7.391 6.447 -8.930 1.00 80.19 74 VAL A N 1
ATOM 551 C CA . VAL A 1 74 ? 6.614 5.381 -8.264 1.00 80.19 74 VAL A CA 1
ATOM 552 C C . VAL A 1 74 ? 6.657 4.049 -9.010 1.00 80.19 74 VAL A C 1
ATOM 554 O O . VAL A 1 74 ? 5.864 3.147 -8.728 1.00 80.19 74 VAL A O 1
ATOM 557 N N . ASN A 1 75 ? 7.561 3.912 -9.985 1.00 80.81 75 ASN A N 1
ATOM 558 C CA . ASN A 1 75 ? 7.724 2.667 -10.717 1.00 80.81 75 ASN A CA 1
ATOM 559 C C . ASN A 1 75 ? 8.136 1.557 -9.733 1.00 80.81 75 ASN A C 1
ATOM 561 O O . ASN A 1 75 ? 9.137 1.726 -9.017 1.00 80.81 75 ASN A O 1
ATOM 565 N N . PRO A 1 76 ? 7.405 0.425 -9.708 1.00 77.69 76 PRO A N 1
ATOM 566 C CA . PRO A 1 76 ? 7.761 -0.710 -8.877 1.00 77.69 76 PRO A CA 1
ATOM 567 C C . PRO A 1 76 ? 9.215 -1.133 -9.070 1.00 77.69 76 PRO A C 1
ATOM 569 O O . PRO A 1 76 ? 9.877 -1.393 -8.083 1.00 77.69 76 PRO A O 1
ATOM 572 N N . ALA A 1 77 ? 9.759 -1.090 -10.291 1.00 77.12 77 ALA A N 1
ATOM 573 C CA . ALA A 1 77 ? 11.141 -1.485 -10.584 1.00 77.12 77 ALA A CA 1
ATOM 574 C C . ALA A 1 77 ? 12.209 -0.693 -9.803 1.00 77.12 77 ALA A C 1
ATOM 576 O O . ALA A 1 77 ? 13.329 -1.174 -9.653 1.00 77.12 77 ALA A O 1
ATOM 577 N N . VAL A 1 78 ? 11.873 0.500 -9.300 1.00 74.81 78 VAL A N 1
ATOM 578 C CA . VAL A 1 78 ? 12.802 1.379 -8.571 1.00 74.81 78 VAL A CA 1
ATOM 579 C C . VAL A 1 78 ? 12.551 1.363 -7.060 1.00 74.81 78 VAL A C 1
ATOM 581 O O . VAL A 1 78 ? 13.495 1.500 -6.290 1.00 74.81 78 VAL A O 1
ATOM 584 N N . ASN A 1 79 ? 11.305 1.156 -6.615 1.00 75.06 79 ASN A N 1
ATOM 585 C CA . ASN A 1 79 ? 10.921 1.332 -5.203 1.00 75.06 79 ASN A CA 1
ATOM 586 C C . ASN A 1 79 ? 10.354 0.070 -4.543 1.00 75.06 79 ASN A C 1
ATOM 588 O O . ASN A 1 79 ? 9.864 0.144 -3.420 1.00 75.06 79 ASN A O 1
ATOM 592 N N . TYR A 1 80 ? 10.388 -1.085 -5.210 1.00 80.88 80 TYR A N 1
ATOM 593 C CA . TYR A 1 80 ? 9.807 -2.313 -4.665 1.00 80.88 80 TYR A CA 1
ATOM 594 C C . TYR A 1 80 ? 10.450 -2.749 -3.345 1.00 80.88 80 TYR A C 1
ATOM 596 O O . TYR A 1 80 ? 9.738 -3.110 -2.413 1.00 80.88 80 TYR A O 1
ATOM 604 N N . ALA A 1 81 ? 11.780 -2.688 -3.248 1.00 85.38 81 ALA A N 1
ATOM 605 C CA . ALA A 1 81 ? 12.517 -3.180 -2.087 1.00 85.38 81 ALA A CA 1
ATOM 606 C C . ALA A 1 81 ? 12.128 -2.480 -0.767 1.00 85.38 81 ALA A C 1
ATOM 608 O O . ALA A 1 81 ? 11.719 -3.184 0.157 1.00 85.38 81 ALA A O 1
ATOM 609 N N . PRO A 1 82 ? 12.171 -1.135 -0.651 1.00 88.44 82 PRO A N 1
ATOM 610 C CA . PRO A 1 82 ? 11.781 -0.466 0.592 1.00 88.44 82 PRO A CA 1
ATOM 611 C C . PRO A 1 82 ? 10.297 -0.654 0.936 1.00 88.44 82 PRO A C 1
ATOM 613 O O . PRO A 1 82 ? 9.952 -0.704 2.112 1.00 88.44 82 PRO A O 1
ATOM 616 N N . VAL A 1 83 ? 9.418 -0.797 -0.063 1.00 90.50 83 VAL A N 1
ATOM 617 C CA . VAL A 1 83 ? 7.986 -1.045 0.173 1.00 90.50 83 VAL A CA 1
ATOM 618 C C . VAL A 1 83 ? 7.749 -2.442 0.743 1.00 90.50 83 VAL A C 1
ATOM 620 O O . VAL A 1 83 ? 7.012 -2.584 1.713 1.00 90.50 83 VAL A O 1
ATOM 623 N N . ILE A 1 84 ? 8.387 -3.470 0.176 1.00 91.50 84 ILE A N 1
ATOM 624 C CA . ILE A 1 84 ? 8.282 -4.848 0.681 1.00 91.50 84 ILE A CA 1
ATOM 625 C C . ILE A 1 84 ? 8.820 -4.936 2.110 1.00 91.50 84 ILE A C 1
ATOM 627 O O . ILE A 1 84 ? 8.199 -5.575 2.956 1.00 91.50 84 ILE A O 1
ATOM 631 N N . GLU A 1 85 ? 9.950 -4.285 2.385 1.00 90.69 85 GLU A N 1
ATOM 632 C CA . GLU A 1 85 ? 10.542 -4.264 3.720 1.00 90.69 85 GLU A CA 1
ATOM 633 C C . GLU A 1 85 ? 9.607 -3.600 4.740 1.00 90.69 85 GLU A C 1
ATOM 635 O O . GLU A 1 85 ? 9.331 -4.180 5.787 1.00 90.69 85 GLU A O 1
ATOM 640 N N . ALA A 1 86 ? 9.029 -2.443 4.400 1.00 90.25 86 ALA A N 1
ATOM 641 C CA . ALA A 1 86 ? 8.051 -1.776 5.256 1.00 90.25 86 ALA A CA 1
ATOM 642 C C . ALA A 1 86 ? 6.821 -2.656 5.531 1.00 90.25 86 ALA A C 1
ATOM 644 O O . ALA A 1 86 ? 6.387 -2.757 6.674 1.00 90.25 86 ALA A O 1
ATOM 645 N N . LEU A 1 87 ? 6.282 -3.332 4.510 1.00 90.38 87 LEU A N 1
ATOM 646 C CA . LEU A 1 87 ? 5.122 -4.217 4.667 1.00 90.38 87 LEU A CA 1
ATOM 647 C C . LEU A 1 87 ? 5.421 -5.421 5.572 1.00 90.38 87 LEU A C 1
ATOM 649 O O . LEU A 1 87 ? 4.557 -5.833 6.339 1.00 90.38 87 LEU A O 1
ATOM 653 N N . ARG A 1 88 ? 6.642 -5.965 5.533 1.00 90.06 88 ARG A N 1
ATOM 654 C CA . ARG A 1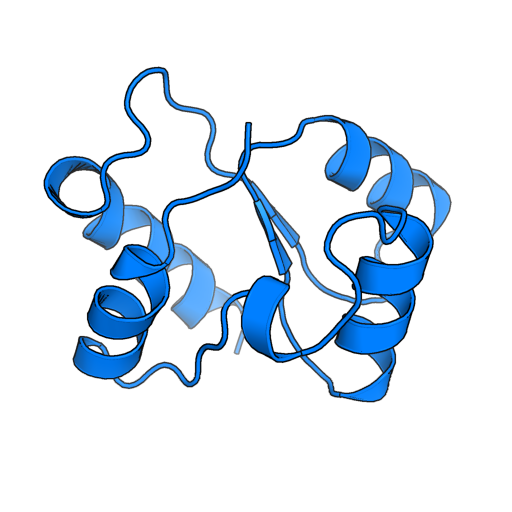 88 ? 7.053 -7.082 6.402 1.00 90.06 88 ARG A CA 1
ATOM 655 C C . ARG A 1 88 ? 7.183 -6.697 7.873 1.00 90.06 88 ARG A C 1
ATOM 657 O O . ARG A 1 88 ? 7.045 -7.562 8.727 1.00 90.06 88 ARG A O 1
ATOM 664 N N . GLN A 1 89 ? 7.426 -5.424 8.169 1.00 86.56 89 GLN A N 1
ATOM 665 C CA . GLN A 1 89 ? 7.508 -4.910 9.541 1.00 86.56 89 GLN A CA 1
ATOM 666 C C . GLN A 1 89 ? 6.129 -4.670 10.177 1.00 86.56 89 GLN A C 1
ATOM 668 O O . GLN A 1 89 ? 6.055 -4.338 11.356 1.00 86.56 89 GLN A O 1
ATOM 673 N N . MET A 1 90 ? 5.042 -4.809 9.409 1.00 79.94 90 MET A N 1
ATOM 674 C CA . MET A 1 90 ? 3.666 -4.602 9.878 1.00 79.94 90 MET A CA 1
ATOM 675 C C . MET A 1 90 ? 2.992 -5.887 10.393 1.00 79.94 90 MET A C 1
ATOM 677 O O . MET A 1 90 ? 1.794 -5.855 10.672 1.00 79.94 90 MET A O 1
ATOM 681 N N . GLY A 1 91 ? 3.745 -6.992 10.489 1.00 60.41 91 GLY A N 1
ATOM 682 C CA . GLY A 1 91 ? 3.314 -8.278 11.050 1.00 60.41 91 GLY A CA 1
ATOM 683 C C . GLY A 1 91 ? 3.683 -8.443 12.517 1.00 60.41 91 GLY A C 1
ATOM 684 O O . GLY A 1 91 ? 4.826 -8.086 12.877 1.00 60.41 91 GLY A O 1
#

Secondary structure (DSSP, 8-state):
-PPPTHHHHHHHHTT-----GGGTS-TT--HHHHHHHHHHTT--EEES-SHHHHHHHHTTT-SS-EEE---S---HHHHHHHHHHHHHTT-

Foldseek 3Di:
DAQDQVLCVLCVVVVHHDDGVVVVDDPPDDLVRVFVVCFVVQHEAEEQDPVNVVVCVVVVNPDDHYDHDDDPDNPCVVCVVVSNVVVVVVD

Radius of gyration: 12.52 Å; chains: 1; bounding box: 28×27×27 Å

pLDDT: mean 86.31, std 8.78, range [52.12, 95.56]

Sequence (91 aa):
MNLSPCWVSVLMGAGIEAAHWSTLGARNATDGEIMTFARANEYVVLTHDLDFSAILAATQGRSPSVVQIRSENVNPAVNYAPVIEALRQMG